Protein AF-A0A0G4NJW5-F1 (afdb_monomer)

Structure (mmCIF, N/CA/C/O backbone):
data_AF-A0A0G4NJW5-F1
#
_entry.id   AF-A0A0G4NJW5-F1
#
loop_
_atom_site.group_PDB
_atom_site.id
_atom_site.type_symbol
_atom_site.label_atom_id
_atom_site.label_alt_id
_atom_site.label_comp_id
_atom_site.label_asym_id
_atom_site.label_entity_id
_atom_site.label_seq_id
_atom_site.pdbx_PDB_ins_code
_atom_site.Cartn_x
_atom_site.Cartn_y
_atom_site.Cartn_z
_atom_site.occupancy
_atom_site.B_iso_or_equiv
_atom_site.auth_seq_id
_atom_site.auth_comp_id
_atom_site.auth_asym_id
_atom_site.auth_atom_id
_atom_site.pdbx_PDB_model_num
ATOM 1 N N . MET A 1 1 ? -1.657 -3.149 9.834 1.00 53.94 1 MET A N 1
ATOM 2 C CA . MET A 1 1 ? -1.938 -3.165 8.375 1.00 53.94 1 MET A CA 1
ATOM 3 C C . MET A 1 1 ? -0.633 -2.796 7.689 1.00 53.94 1 MET A C 1
ATOM 5 O O . MET A 1 1 ? 0.085 -2.001 8.276 1.00 53.94 1 MET A O 1
ATOM 9 N N . ARG A 1 2 ? -0.249 -3.390 6.550 1.00 62.12 2 ARG A N 1
ATOM 10 C CA . ARG A 1 2 ? 1.011 -2.970 5.906 1.00 62.12 2 ARG A CA 1
ATOM 11 C C . ARG A 1 2 ? 0.889 -1.525 5.450 1.00 62.12 2 ARG A C 1
ATOM 13 O O . ARG A 1 2 ? -0.047 -1.205 4.718 1.00 62.12 2 ARG A O 1
ATOM 20 N N . GLU A 1 3 ? 1.842 -0.699 5.854 1.00 74.56 3 GLU A N 1
ATOM 21 C CA . GLU A 1 3 ? 1.917 0.673 5.382 1.00 74.56 3 GLU A CA 1
ATOM 22 C C . GLU A 1 3 ? 2.203 0.699 3.879 1.00 74.56 3 GLU A C 1
ATOM 24 O O . GLU A 1 3 ? 2.937 -0.136 3.338 1.00 74.56 3 GLU A O 1
ATOM 29 N N . PHE A 1 4 ? 1.610 1.672 3.185 1.00 76.38 4 PHE A N 1
ATOM 30 C CA . PHE A 1 4 ? 1.726 1.793 1.730 1.00 76.38 4 PHE A CA 1
ATOM 31 C C . PHE A 1 4 ? 3.192 1.873 1.279 1.00 76.38 4 PHE A C 1
ATOM 33 O O . PHE A 1 4 ? 3.588 1.229 0.308 1.00 76.38 4 PHE A O 1
ATOM 40 N N . MET A 1 5 ? 4.019 2.609 2.024 1.00 79.12 5 MET A N 1
ATOM 41 C CA . MET A 1 5 ? 5.439 2.762 1.709 1.00 79.12 5 MET A CA 1
ATOM 42 C C . MET A 1 5 ? 6.225 1.459 1.861 1.00 79.12 5 MET A C 1
ATOM 44 O O . MET A 1 5 ? 7.103 1.181 1.043 1.00 79.12 5 MET A O 1
ATOM 48 N N . ASP A 1 6 ? 5.887 0.626 2.845 1.00 79.12 6 ASP A N 1
ATOM 49 C CA . ASP A 1 6 ? 6.528 -0.678 3.016 1.00 79.12 6 ASP A CA 1
ATOM 50 C C . ASP A 1 6 ? 6.122 -1.653 1.910 1.00 79.12 6 ASP A C 1
ATOM 52 O O . ASP A 1 6 ? 6.947 -2.441 1.439 1.00 79.12 6 ASP A O 1
ATOM 56 N N . TYR A 1 7 ? 4.878 -1.561 1.431 1.00 78.56 7 TYR A N 1
ATOM 57 C CA . TYR A 1 7 ? 4.414 -2.327 0.277 1.00 78.56 7 TYR A CA 1
ATOM 58 C C . TYR A 1 7 ? 5.153 -1.933 -1.013 1.00 78.56 7 TYR A C 1
ATOM 60 O O . TYR A 1 7 ? 5.686 -2.802 -1.705 1.00 78.56 7 TYR A O 1
ATOM 68 N N . VAL A 1 8 ? 5.270 -0.631 -1.300 1.00 80.62 8 VAL A N 1
ATOM 69 C CA . VAL A 1 8 ? 6.021 -0.115 -2.461 1.00 80.62 8 VAL A CA 1
ATOM 70 C C . VAL A 1 8 ? 7.492 -0.529 -2.394 1.00 80.62 8 VAL A C 1
ATOM 72 O O . VAL A 1 8 ? 8.049 -1.014 -3.381 1.00 80.62 8 VAL A O 1
ATOM 75 N N . ARG A 1 9 ? 8.125 -0.378 -1.224 1.00 80.62 9 ARG A N 1
ATOM 76 C CA . ARG A 1 9 ? 9.520 -0.778 -1.003 1.00 80.62 9 ARG A CA 1
ATOM 77 C C . ARG A 1 9 ? 9.708 -2.278 -1.219 1.00 80.62 9 ARG A C 1
ATOM 79 O O . ARG A 1 9 ? 10.682 -2.690 -1.846 1.00 80.62 9 ARG A O 1
ATOM 86 N N . GLY A 1 10 ? 8.764 -3.089 -0.746 1.00 80.06 10 GLY A N 1
ATOM 87 C CA . GLY A 1 10 ? 8.755 -4.523 -0.992 1.00 80.06 10 GLY A CA 1
ATOM 88 C C . GLY A 1 10 ? 8.735 -4.850 -2.486 1.00 80.06 10 GLY A C 1
ATOM 89 O O . GLY A 1 10 ? 9.643 -5.525 -2.979 1.00 80.06 10 GLY A O 1
ATOM 90 N N . ALA A 1 11 ? 7.756 -4.318 -3.215 1.00 81.00 11 ALA A N 1
ATOM 91 C CA . ALA A 1 11 ? 7.628 -4.526 -4.655 1.00 81.00 11 ALA A CA 1
ATOM 92 C C . ALA A 1 11 ? 8.885 -4.085 -5.428 1.00 81.00 11 ALA A C 1
ATOM 94 O O . ALA A 1 11 ? 9.302 -4.756 -6.368 1.00 81.00 11 ALA A O 1
ATOM 95 N N . PHE A 1 12 ? 9.537 -2.999 -5.002 1.00 83.81 12 PHE A N 1
ATOM 96 C CA . PHE A 1 12 ? 10.804 -2.555 -5.586 1.00 83.81 12 PHE A CA 1
ATOM 97 C C . PHE A 1 12 ? 11.947 -3.541 -5.357 1.00 83.81 12 PHE A C 1
ATOM 99 O O . PHE A 1 12 ? 12.684 -3.850 -6.293 1.00 83.81 12 PHE A O 1
ATOM 106 N N . TYR A 1 13 ? 12.081 -4.075 -4.145 1.00 83.31 13 TYR A N 1
ATOM 107 C CA . TYR A 1 13 ? 13.075 -5.109 -3.866 1.00 83.31 13 TYR A CA 1
ATOM 108 C C . TYR A 1 13 ? 12.828 -6.396 -4.659 1.00 83.31 13 TYR A C 1
ATOM 110 O O . TYR A 1 13 ? 13.777 -6.969 -5.178 1.00 83.31 13 TYR A O 1
ATOM 118 N N . GLU A 1 14 ? 11.575 -6.819 -4.829 1.00 81.88 14 GLU A N 1
ATOM 119 C CA . GLU A 1 14 ? 11.243 -7.971 -5.683 1.00 81.88 14 GLU A CA 1
ATOM 120 C C . GLU A 1 14 ? 11.567 -7.705 -7.156 1.00 81.88 14 GLU A C 1
ATOM 122 O O . GLU A 1 14 ? 12.229 -8.518 -7.797 1.00 81.88 14 GLU A O 1
ATOM 127 N N . ALA A 1 15 ? 11.188 -6.535 -7.677 1.00 83.00 15 ALA A N 1
ATOM 128 C CA . ALA A 1 15 ? 11.444 -6.163 -9.066 1.00 83.00 15 ALA A CA 1
ATOM 129 C C . ALA A 1 15 ? 12.941 -6.019 -9.394 1.00 83.00 15 ALA A C 1
ATOM 131 O O . ALA A 1 15 ? 13.341 -6.211 -10.539 1.00 83.00 15 ALA A O 1
ATOM 132 N N . THR A 1 16 ? 13.767 -5.679 -8.402 1.00 83.00 16 THR A N 1
ATOM 133 C CA . THR A 1 16 ? 15.227 -5.556 -8.546 1.00 83.00 16 THR A CA 1
ATOM 134 C C . THR A 1 16 ? 15.984 -6.836 -8.187 1.00 83.00 16 THR A C 1
ATOM 136 O O . THR A 1 16 ? 17.198 -6.886 -8.371 1.00 83.00 16 THR A O 1
ATOM 139 N N . GLY A 1 17 ? 15.300 -7.871 -7.683 1.00 79.81 17 GLY A N 1
ATOM 140 C CA . GLY A 1 17 ? 15.941 -9.087 -7.174 1.00 79.81 17 GLY A CA 1
ATOM 141 C C . GLY A 1 17 ? 16.758 -8.864 -5.894 1.00 79.81 17 GLY A C 1
ATOM 142 O O . GLY A 1 17 ? 17.642 -9.659 -5.579 1.00 79.81 17 GLY A O 1
ATOM 143 N N . TRP A 1 18 ? 16.497 -7.781 -5.157 1.00 78.19 18 TRP A N 1
ATOM 144 C CA . TRP A 1 18 ? 17.218 -7.451 -3.934 1.00 78.19 18 TRP A CA 1
ATOM 145 C C . TRP A 1 18 ? 16.798 -8.364 -2.778 1.00 78.19 18 TRP A C 1
ATOM 147 O O . TRP A 1 18 ? 15.623 -8.415 -2.397 1.00 78.19 18 TRP A O 1
ATOM 157 N N . ASN A 1 19 ? 17.770 -9.044 -2.166 1.00 73.88 19 ASN A N 1
ATOM 158 C CA . ASN A 1 19 ? 17.505 -9.891 -1.011 1.00 73.88 19 ASN A CA 1
ATOM 159 C C . ASN A 1 19 ? 17.259 -9.036 0.245 1.00 73.88 19 ASN A C 1
ATOM 161 O O . ASN A 1 19 ? 18.188 -8.489 0.843 1.00 73.88 19 ASN A O 1
ATOM 165 N N . ARG A 1 20 ? 15.992 -8.942 0.669 1.00 67.50 20 ARG A N 1
ATOM 166 C CA . ARG A 1 20 ? 15.599 -8.230 1.898 1.00 67.50 20 ARG A CA 1
ATOM 167 C C . ARG A 1 20 ? 16.198 -8.842 3.162 1.00 67.50 20 ARG A C 1
ATOM 169 O O . ARG A 1 20 ? 16.370 -8.117 4.134 1.00 67.50 20 ARG A O 1
ATOM 176 N N . GLU A 1 21 ? 16.508 -10.136 3.149 1.00 65.31 21 GLU A N 1
ATOM 177 C CA . GLU A 1 21 ? 16.981 -10.885 4.322 1.00 65.31 21 GLU A CA 1
ATOM 178 C C . GLU A 1 21 ? 18.432 -10.549 4.684 1.00 65.31 21 GLU A C 1
ATOM 180 O O . GLU A 1 21 ? 18.862 -10.783 5.808 1.00 65.31 21 GLU A O 1
ATOM 185 N N . SER A 1 22 ? 19.180 -9.939 3.760 1.00 68.12 22 SER A N 1
ATOM 186 C CA . SER A 1 22 ? 20.536 -9.445 4.019 1.00 68.12 22 SER A CA 1
ATOM 187 C C . SER A 1 22 ? 20.563 -8.073 4.704 1.00 68.12 22 SER A C 1
ATOM 189 O O . SER A 1 22 ? 21.641 -7.549 4.979 1.00 68.12 22 SER A O 1
ATOM 191 N N . SER A 1 23 ? 19.403 -7.460 4.967 1.00 70.06 23 SER A N 1
ATOM 192 C CA . SER A 1 23 ? 19.332 -6.167 5.645 1.00 70.06 23 SER A CA 1
ATOM 193 C C . SER A 1 23 ? 19.401 -6.334 7.163 1.00 70.06 23 SER A C 1
ATOM 195 O O . SER A 1 23 ? 18.663 -7.115 7.752 1.00 70.06 23 SER A O 1
ATOM 197 N N . TYR A 1 24 ? 20.205 -5.516 7.842 1.00 69.62 24 TYR A N 1
ATOM 198 C CA . TYR A 1 24 ? 20.241 -5.498 9.312 1.00 69.62 24 TYR A CA 1
ATOM 199 C C . TYR A 1 24 ? 18.877 -5.179 9.945 1.00 69.62 24 TYR A C 1
ATOM 201 O O . TYR A 1 24 ? 18.584 -5.633 11.048 1.00 69.62 24 TYR A O 1
ATOM 209 N N . SER A 1 25 ? 18.014 -4.449 9.233 1.00 70.12 25 SER A N 1
ATOM 210 C CA . SER A 1 25 ? 16.659 -4.129 9.690 1.00 70.12 25 SER A CA 1
ATOM 211 C C . SER A 1 25 ? 15.704 -5.328 9.718 1.00 70.12 25 SER A C 1
ATOM 213 O O . SER A 1 25 ? 14.687 -5.257 10.403 1.00 70.12 25 SER A O 1
ATOM 215 N N . SER A 1 26 ? 16.000 -6.436 9.023 1.00 68.69 26 SER A N 1
ATOM 216 C CA . SER A 1 26 ? 15.128 -7.620 9.029 1.00 68.69 26 SER A CA 1
ATOM 217 C C . SER A 1 26 ? 15.389 -8.578 10.191 1.00 68.69 26 SER A C 1
ATOM 219 O O . SER A 1 26 ? 14.516 -9.397 10.477 1.00 68.69 26 SER A O 1
ATOM 221 N N . LEU A 1 27 ? 16.524 -8.457 10.894 1.00 74.75 27 LEU A N 1
ATOM 222 C CA . LEU A 1 27 ? 16.921 -9.377 11.972 1.00 74.75 27 LEU A CA 1
ATOM 223 C C . LEU A 1 27 ? 15.904 -9.440 13.117 1.00 74.75 27 LEU A C 1
ATOM 225 O O . LEU A 1 27 ? 15.654 -10.514 13.650 1.00 74.75 27 LEU A O 1
ATOM 229 N N . ASN A 1 28 ? 15.296 -8.304 13.467 1.00 74.31 28 ASN A N 1
ATOM 230 C CA . ASN A 1 28 ? 14.289 -8.232 14.527 1.00 74.31 28 ASN A CA 1
ATOM 231 C C . ASN A 1 28 ? 12.853 -8.088 13.992 1.00 74.31 28 ASN A C 1
ATOM 233 O O . ASN A 1 28 ? 11.932 -7.863 14.769 1.00 74.31 28 ASN A O 1
ATOM 237 N N . SER A 1 29 ? 12.648 -8.200 12.673 1.00 74.12 29 SER A N 1
ATOM 238 C CA . SER A 1 29 ? 11.344 -7.913 12.054 1.00 74.12 29 SER A CA 1
ATOM 239 C C . SER A 1 29 ? 10.240 -8.867 12.516 1.00 74.12 29 SER A C 1
ATOM 241 O O . SER A 1 29 ? 9.119 -8.431 12.754 1.00 74.12 29 SER A O 1
ATOM 243 N N . THR A 1 30 ? 10.561 -10.149 12.713 1.00 74.06 30 THR A N 1
ATOM 244 C CA . THR A 1 30 ? 9.610 -11.157 13.203 1.00 74.06 30 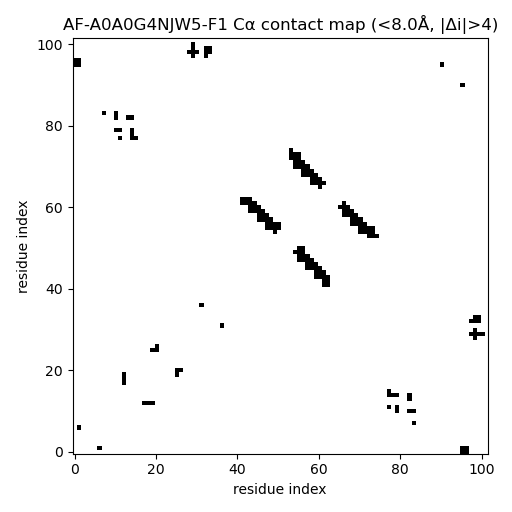THR A CA 1
ATOM 245 C C . THR A 1 30 ? 9.204 -10.893 14.652 1.00 74.06 30 THR A C 1
ATOM 247 O O . THR A 1 30 ? 8.025 -10.952 14.986 1.00 74.06 30 THR A O 1
ATOM 250 N N . ALA A 1 31 ? 10.166 -10.581 15.526 1.00 79.38 31 ALA A N 1
ATOM 251 C CA . ALA A 1 31 ? 9.878 -10.315 16.934 1.00 79.38 31 ALA A CA 1
ATOM 252 C C . ALA A 1 31 ? 9.086 -9.013 17.109 1.00 79.38 31 ALA A C 1
ATOM 254 O O . ALA A 1 31 ? 8.116 -8.992 17.860 1.00 79.38 31 ALA A O 1
ATOM 255 N N . ASP A 1 32 ? 9.446 -7.959 16.373 1.00 80.19 32 ASP A N 1
ATOM 256 C CA . ASP A 1 32 ? 8.712 -6.692 16.386 1.00 80.19 32 ASP A CA 1
ATOM 257 C C . ASP A 1 32 ? 7.279 -6.876 15.862 1.00 80.19 32 ASP A C 1
ATOM 259 O O . ASP A 1 32 ? 6.327 -6.468 16.515 1.00 80.19 32 ASP A O 1
ATOM 263 N N . ALA A 1 33 ? 7.083 -7.617 14.767 1.00 76.88 33 ALA A N 1
ATOM 264 C CA . ALA A 1 33 ? 5.746 -7.859 14.224 1.00 76.88 33 ALA A CA 1
ATOM 265 C C . ALA A 1 33 ? 4.842 -8.732 15.120 1.00 76.88 33 ALA A C 1
ATOM 267 O O . ALA A 1 33 ? 3.617 -8.666 14.993 1.00 76.88 33 ALA A O 1
ATOM 268 N N . LEU A 1 34 ? 5.418 -9.560 16.000 1.00 78.81 34 LEU A N 1
ATOM 269 C CA . LEU A 1 34 ? 4.669 -10.37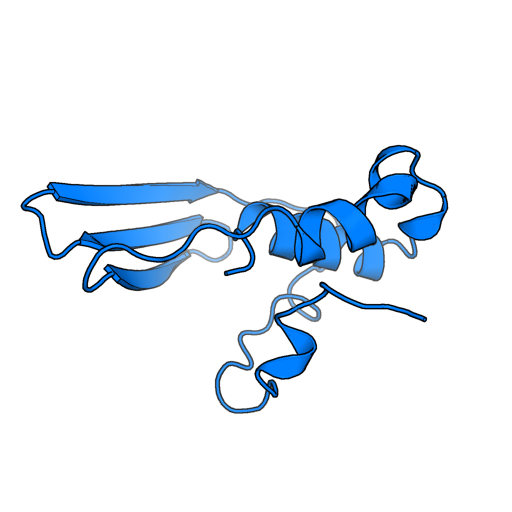1 16.968 1.00 78.81 34 LEU A CA 1
ATOM 270 C C . LEU A 1 34 ? 4.380 -9.626 18.277 1.00 78.81 34 LEU A C 1
ATOM 272 O O . LEU A 1 34 ? 3.338 -9.860 18.888 1.00 78.81 34 LEU A O 1
ATOM 276 N N . LEU A 1 35 ? 5.296 -8.765 18.722 1.00 82.81 35 LEU A N 1
ATOM 277 C CA . LEU A 1 35 ? 5.216 -8.107 20.029 1.00 82.81 35 LEU A CA 1
ATOM 278 C C . LEU A 1 35 ? 4.640 -6.691 19.957 1.00 82.81 35 LEU A C 1
ATOM 280 O O . LEU A 1 35 ? 4.068 -6.221 20.938 1.00 82.81 35 LEU A O 1
ATOM 284 N N . ASN A 1 36 ? 4.782 -6.016 18.820 1.00 78.75 36 ASN A N 1
ATOM 285 C CA . ASN A 1 36 ? 4.495 -4.599 18.662 1.00 78.75 36 ASN A CA 1
ATOM 286 C C . ASN A 1 36 ? 3.470 -4.371 17.543 1.00 78.75 36 ASN A C 1
ATOM 288 O O . ASN A 1 36 ? 3.788 -3.918 16.444 1.00 78.75 36 ASN A O 1
ATOM 292 N N . PHE A 1 37 ? 2.213 -4.723 17.818 1.00 79.88 37 PHE A N 1
ATOM 293 C CA . PHE A 1 37 ? 1.099 -4.456 16.912 1.00 79.88 37 PHE A CA 1
ATOM 294 C C . PHE A 1 37 ? 0.175 -3.383 17.492 1.00 79.88 37 PHE A C 1
ATOM 296 O O . PHE A 1 37 ? -0.318 -3.495 18.615 1.00 79.88 37 PHE A O 1
ATOM 303 N N . GLU A 1 38 ? -0.103 -2.344 16.705 1.00 75.00 38 GLU A N 1
ATOM 304 C CA . GLU A 1 38 ? -1.120 -1.362 17.071 1.00 75.00 38 GLU A CA 1
ATOM 305 C C . GLU A 1 38 ? -2.508 -2.005 17.037 1.00 75.00 38 GLU A C 1
ATOM 307 O O . GLU A 1 38 ? -2.943 -2.561 16.021 1.00 75.00 38 GLU A O 1
ATOM 312 N N . THR A 1 39 ? -3.228 -1.906 18.154 1.00 79.06 39 THR A N 1
ATOM 313 C CA . THR A 1 39 ? -4.637 -2.290 18.213 1.00 79.06 39 THR A CA 1
ATOM 314 C C . THR A 1 39 ? -5.493 -1.100 17.777 1.00 79.06 39 THR A C 1
ATOM 316 O O . THR A 1 39 ? -5.352 -0.006 18.326 1.00 79.06 39 THR A O 1
ATOM 319 N N . PRO A 1 40 ? -6.371 -1.260 16.770 1.00 72.06 40 PRO A N 1
ATOM 320 C CA . PRO A 1 40 ? -7.208 -0.157 16.325 1.00 72.06 40 PRO A CA 1
ATOM 321 C C . PRO A 1 40 ? -8.214 0.213 17.423 1.00 72.06 40 PRO A C 1
ATOM 323 O O . PRO A 1 40 ? -9.018 -0.614 17.853 1.00 72.06 40 PRO A O 1
ATOM 326 N N . LEU A 1 41 ? -8.186 1.473 17.861 1.00 74.06 41 LEU A N 1
ATOM 327 C CA . LEU A 1 41 ? -9.174 2.035 18.781 1.00 74.06 41 LEU A CA 1
ATOM 328 C C . LEU A 1 41 ? -10.371 2.554 17.974 1.00 74.06 41 LEU A C 1
ATOM 330 O O . LEU A 1 41 ? -10.358 3.663 17.443 1.00 74.06 41 LEU A O 1
ATOM 334 N N . GLY A 1 42 ? -11.410 1.727 17.865 1.00 80.00 42 GLY A N 1
ATOM 335 C CA . GLY A 1 42 ? -12.633 2.053 17.129 1.00 80.00 42 GLY A CA 1
ATOM 336 C C . GLY A 1 42 ? -12.568 1.680 15.647 1.00 80.00 42 GLY A C 1
ATOM 337 O O . GLY A 1 42 ? -11.917 0.712 15.257 1.00 80.00 42 GLY A O 1
ATOM 338 N N . LEU A 1 43 ? -13.298 2.427 14.817 1.00 77.88 43 LEU A N 1
ATOM 339 C CA . LEU A 1 43 ? -13.428 2.159 13.386 1.00 77.88 43 LEU A CA 1
ATOM 340 C C . LEU A 1 43 ? -12.543 3.110 12.569 1.00 77.88 43 LEU A C 1
ATOM 342 O O . LEU A 1 43 ? -12.630 4.329 12.720 1.00 77.88 43 LEU A O 1
ATOM 346 N N . ARG A 1 44 ? -11.705 2.536 11.698 1.00 78.38 44 ARG A N 1
ATOM 347 C CA . ARG A 1 44 ? -10.837 3.248 10.748 1.00 78.38 44 ARG A CA 1
ATOM 348 C C . ARG A 1 44 ? -11.124 2.740 9.338 1.00 78.38 44 ARG A C 1
ATOM 350 O O . ARG A 1 44 ? -10.963 1.553 9.066 1.00 78.38 44 ARG A O 1
ATOM 357 N N . 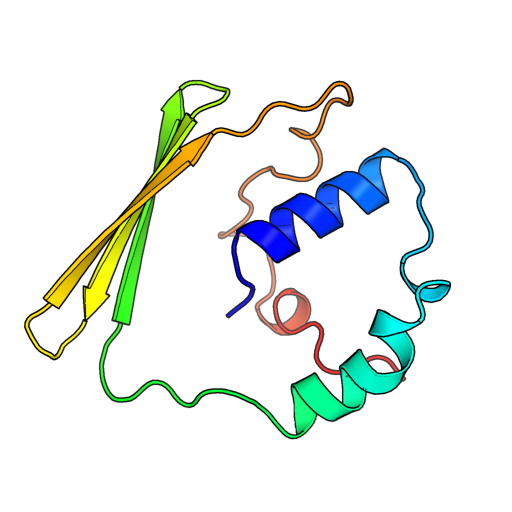LEU A 1 45 ? -11.544 3.635 8.452 1.00 78.62 45 LEU A N 1
ATOM 358 C CA . LEU A 1 45 ? -11.785 3.360 7.037 1.00 78.62 45 LEU A CA 1
ATOM 359 C C . LEU A 1 45 ? -10.723 4.076 6.209 1.00 78.62 45 LEU A C 1
ATOM 361 O O . LEU A 1 45 ? -10.555 5.284 6.342 1.00 78.62 45 LEU A O 1
ATOM 365 N N . THR A 1 46 ? -10.036 3.348 5.334 1.00 79.94 46 THR A N 1
ATOM 366 C CA . THR A 1 46 ? -9.042 3.918 4.416 1.00 79.94 46 THR A CA 1
ATOM 367 C C . THR A 1 46 ? -9.540 3.749 2.989 1.00 79.94 46 THR A C 1
ATOM 369 O O . THR A 1 46 ? -9.717 2.624 2.526 1.00 79.94 46 THR A O 1
ATOM 372 N N . LEU A 1 47 ? -9.754 4.860 2.288 1.00 79.69 47 LEU A N 1
ATOM 373 C CA . LEU A 1 47 ? -10.057 4.886 0.862 1.00 79.69 47 LEU A CA 1
ATOM 374 C C . LEU A 1 47 ? -8.839 5.398 0.105 1.00 79.69 47 LEU A C 1
ATOM 376 O O . LEU A 1 47 ? -8.322 6.464 0.420 1.00 79.69 47 LEU A O 1
ATOM 380 N N . SER A 1 48 ? -8.409 4.674 -0.919 1.00 81.62 48 SER A N 1
ATOM 381 C CA . SER A 1 48 ? -7.262 5.061 -1.741 1.00 81.62 48 SER A CA 1
ATOM 382 C C . SER A 1 48 ? -7.639 5.016 -3.212 1.00 81.62 48 SER A C 1
ATOM 384 O O . SER A 1 48 ? -8.358 4.117 -3.644 1.00 81.62 48 SER A O 1
ATOM 386 N N . SER A 1 49 ? -7.148 5.980 -3.985 1.00 77.88 49 SER A N 1
ATOM 387 C CA . SER A 1 49 ? -7.389 6.079 -5.421 1.00 77.88 49 SER A CA 1
ATOM 388 C C . SER A 1 49 ? -6.115 6.469 -6.161 1.00 77.88 49 SER A C 1
ATOM 390 O O . SER A 1 49 ? -5.304 7.258 -5.676 1.00 77.88 49 SER A O 1
ATOM 392 N N . LEU A 1 50 ? -5.931 5.916 -7.357 1.00 76.94 50 LEU A N 1
ATOM 393 C CA . LEU A 1 50 ? -4.832 6.266 -8.249 1.00 76.94 50 LEU A CA 1
ATOM 394 C C . LEU A 1 50 ? -5.328 7.341 -9.222 1.00 76.94 50 LEU A C 1
ATOM 396 O O . LEU A 1 50 ? -5.968 7.020 -10.220 1.00 76.94 50 LEU A O 1
ATOM 400 N N . ALA A 1 51 ? -5.071 8.616 -8.920 1.00 68.81 51 ALA A N 1
ATOM 401 C CA . ALA A 1 51 ? -5.565 9.723 -9.741 1.00 68.81 51 ALA A CA 1
ATOM 402 C C . ALA A 1 51 ? -4.799 9.866 -11.072 1.00 68.81 51 ALA A C 1
ATOM 404 O O . ALA A 1 51 ? -5.388 10.263 -12.072 1.00 68.81 51 ALA A O 1
ATOM 405 N N . SER A 1 52 ? -3.511 9.499 -11.097 1.00 73.75 52 SER A N 1
ATOM 406 C CA . SER A 1 52 ? -2.673 9.436 -12.306 1.00 73.75 52 SER A CA 1
ATOM 407 C C . SER A 1 52 ? -1.682 8.269 -12.205 1.00 73.75 52 SER A C 1
ATOM 409 O O . SER A 1 52 ? -1.417 7.806 -11.098 1.00 73.75 52 SER A O 1
ATOM 411 N N . PRO A 1 53 ? -1.047 7.812 -13.306 1.00 71.69 53 PRO A N 1
ATOM 412 C CA . PRO A 1 53 ? -0.120 6.670 -13.274 1.00 71.69 53 PRO A CA 1
ATOM 413 C C . PRO A 1 53 ? 1.003 6.755 -12.226 1.00 71.69 53 PRO A C 1
ATOM 415 O O . PRO A 1 53 ? 1.431 5.721 -11.725 1.00 71.69 53 PRO A O 1
ATOM 418 N N . ASN A 1 54 ? 1.440 7.971 -11.878 1.00 76.94 54 ASN A N 1
ATOM 419 C CA . ASN A 1 54 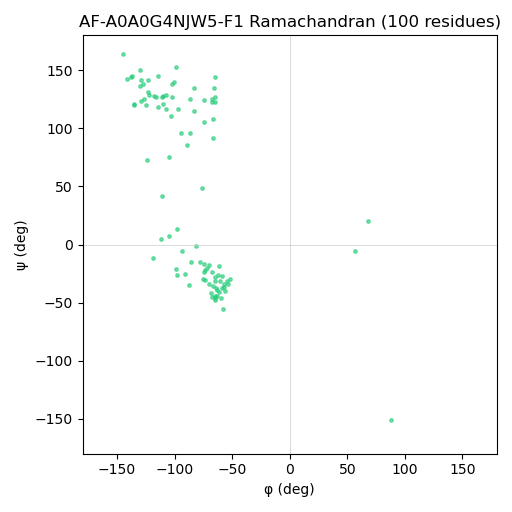? 2.493 8.237 -10.889 1.00 76.94 54 ASN A CA 1
ATOM 420 C C . ASN A 1 54 ? 1.968 8.913 -9.607 1.00 76.94 54 ASN A C 1
ATOM 422 O O . ASN A 1 54 ? 2.762 9.321 -8.762 1.00 76.94 54 ASN A O 1
ATOM 426 N N . PHE A 1 55 ? 0.653 9.102 -9.468 1.00 73.00 55 PHE A N 1
ATOM 427 C CA . PHE A 1 55 ? 0.070 9.899 -8.389 1.00 73.00 55 PHE A CA 1
ATOM 428 C C . PHE A 1 55 ? -1.131 9.196 -7.768 1.00 73.00 55 PHE A C 1
ATOM 430 O O . PHE A 1 55 ? -2.128 8.930 -8.443 1.00 73.00 55 PHE A O 1
ATOM 437 N N . ALA A 1 56 ? -1.045 8.938 -6.468 1.00 77.56 56 ALA A N 1
ATOM 438 C CA . ALA A 1 56 ? -2.093 8.292 -5.695 1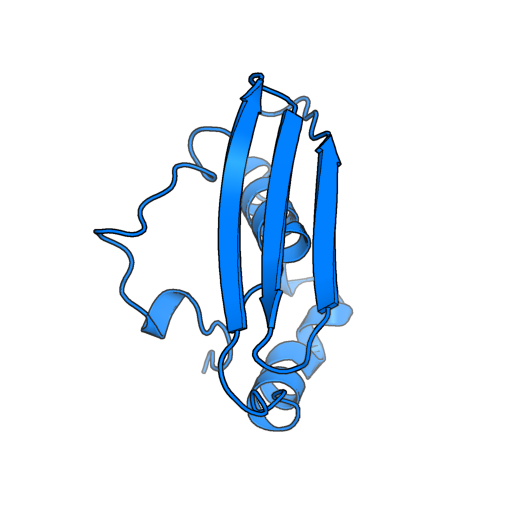.00 77.56 56 ALA A CA 1
ATOM 439 C C . ALA A 1 56 ? -2.512 9.171 -4.515 1.00 77.56 56 ALA A C 1
ATOM 441 O O . ALA A 1 56 ? -1.684 9.804 -3.859 1.00 77.56 56 ALA A O 1
ATOM 442 N N . THR A 1 57 ? -3.806 9.186 -4.232 1.00 77.88 57 THR A N 1
ATOM 443 C CA . THR A 1 57 ? -4.407 9.887 -3.100 1.00 77.88 57 THR A CA 1
ATOM 444 C C . THR A 1 57 ? -5.009 8.870 -2.138 1.00 77.88 57 THR A C 1
ATOM 446 O O . THR A 1 57 ? -5.524 7.833 -2.559 1.00 77.88 57 THR A O 1
ATOM 449 N N . SER A 1 58 ? -4.943 9.142 -0.837 1.00 81.44 58 SER A N 1
ATOM 450 C CA . SER A 1 58 ? -5.627 8.335 0.172 1.00 81.44 58 SER A CA 1
ATOM 451 C C . SER A 1 58 ? -6.306 9.208 1.219 1.00 81.44 58 SER A C 1
ATOM 453 O O . SER A 1 58 ? -5.819 10.280 1.565 1.00 81.44 58 SER A O 1
ATOM 455 N N . TYR A 1 59 ? -7.454 8.749 1.696 1.00 79.62 59 TYR A N 1
ATOM 456 C CA . TYR A 1 59 ? -8.277 9.384 2.711 1.00 79.62 59 TYR A CA 1
ATOM 457 C C . TYR A 1 59 ? -8.557 8.375 3.817 1.00 79.62 59 TYR A C 1
ATOM 459 O O . TYR A 1 59 ? -9.058 7.280 3.561 1.00 79.62 59 TYR A O 1
ATOM 467 N N . GLN A 1 60 ? -8.236 8.749 5.047 1.00 79.94 60 GLN A N 1
ATOM 468 C CA . GLN A 1 60 ? -8.475 7.964 6.245 1.00 79.94 60 GLN A CA 1
ATOM 469 C C . GLN A 1 60 ? -9.566 8.641 7.070 1.00 79.94 60 GLN A C 1
ATOM 471 O O . GLN A 1 60 ? -9.443 9.798 7.465 1.00 79.94 60 GLN A O 1
ATOM 476 N N . LEU A 1 61 ? -10.651 7.910 7.311 1.00 77.38 61 LEU A N 1
ATOM 477 C CA . LEU A 1 61 ? -11.754 8.330 8.162 1.00 77.38 61 LEU A CA 1
ATOM 478 C C . LEU A 1 61 ? -11.703 7.525 9.460 1.00 77.38 61 LEU A C 1
ATOM 480 O O . LEU A 1 61 ? -11.848 6.300 9.444 1.00 77.38 61 LEU A O 1
ATOM 484 N N . GLY A 1 62 ? -11.489 8.214 10.579 1.00 73.81 62 GLY A N 1
ATOM 485 C CA . GLY A 1 62 ? -11.559 7.636 11.917 1.00 73.81 62 GLY A CA 1
ATOM 486 C C . GLY A 1 62 ? -12.896 7.918 12.602 1.00 73.81 62 GLY A C 1
ATOM 487 O O . GLY A 1 62 ? -13.533 8.940 12.364 1.00 73.81 62 GLY A O 1
ATOM 488 N N . SER A 1 63 ? -13.302 7.034 13.516 1.00 66.12 63 SER A N 1
ATOM 489 C CA . SER A 1 63 ? -14.481 7.229 14.376 1.00 66.12 63 SER A CA 1
ATOM 490 C C . SER A 1 63 ? -14.376 8.459 15.294 1.00 66.12 63 SER A C 1
ATOM 492 O O . SER A 1 63 ? -15.394 8.923 15.803 1.00 66.12 63 SER A O 1
ATOM 494 N N . VAL A 1 64 ? -13.166 8.982 15.518 1.00 65.94 64 VAL A N 1
ATOM 495 C CA . VAL A 1 64 ? -12.890 10.168 16.341 1.00 65.94 64 VAL A CA 1
ATOM 496 C C . VAL A 1 64 ? -12.588 11.352 15.424 1.00 65.94 64 VAL A C 1
ATOM 498 O O . VAL A 1 64 ? -11.435 11.714 15.246 1.00 65.94 64 VAL A O 1
ATOM 501 N N . GLY A 1 65 ? -13.630 11.916 14.807 1.00 56.59 65 GLY A N 1
ATOM 502 C CA . GLY A 1 65 ? -13.725 13.308 14.328 1.00 56.59 65 GLY A CA 1
ATOM 503 C C . GLY A 1 65 ? -12.690 13.880 13.344 1.00 56.59 65 GLY A C 1
ATOM 504 O O . GLY A 1 65 ? -12.886 15.005 12.892 1.00 56.59 65 GLY A O 1
ATOM 505 N N . VAL A 1 66 ? -11.621 13.169 12.996 1.00 64.88 66 VAL A N 1
ATOM 506 C CA . VAL A 1 66 ? -10.528 13.667 12.155 1.00 64.88 66 VAL A CA 1
ATOM 507 C C . VAL A 1 66 ? -10.488 12.861 10.863 1.00 64.88 66 VAL A C 1
ATOM 509 O O . VAL A 1 66 ? -10.491 11.627 10.867 1.00 64.88 66 VAL A O 1
ATOM 512 N N . VAL A 1 67 ? -10.509 13.588 9.748 1.00 71.69 67 VAL A N 1
ATOM 513 C CA . VAL A 1 67 ? -1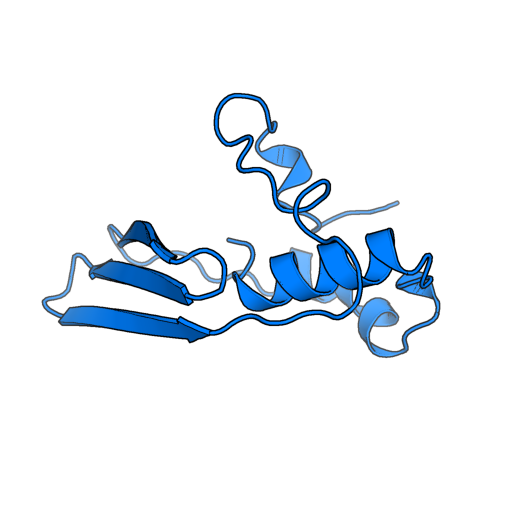0.320 13.048 8.403 1.00 71.69 67 VAL A CA 1
ATOM 514 C C . VAL A 1 67 ? -8.904 13.403 7.980 1.00 71.69 67 VAL A C 1
ATOM 516 O O . VAL A 1 67 ? -8.615 14.570 7.723 1.00 71.69 67 VAL A O 1
ATOM 519 N N . ASP A 1 68 ? -8.041 12.397 7.892 1.00 78.06 68 ASP A N 1
ATOM 520 C CA . ASP A 1 68 ? -6.659 12.562 7.450 1.00 78.06 68 ASP A CA 1
ATOM 521 C C . ASP A 1 68 ? -6.556 12.216 5.963 1.00 78.06 68 ASP A C 1
ATOM 523 O O . ASP A 1 68 ? -6.819 11.090 5.538 1.00 78.06 68 ASP A O 1
ATOM 527 N N . GLY A 1 69 ? -6.196 13.201 5.145 1.00 81.12 69 GLY A N 1
ATOM 528 C CA . GLY A 1 69 ? -5.920 13.016 3.722 1.00 81.12 69 GLY A CA 1
ATOM 529 C C . GLY A 1 69 ? -4.419 12.993 3.466 1.00 81.12 69 GLY A C 1
ATOM 530 O O . GLY A 1 69 ? -3.685 13.820 4.000 1.00 81.12 69 GLY A O 1
ATOM 531 N N . SER A 1 70 ? -3.950 12.085 2.613 1.00 80.88 70 SER A N 1
ATOM 532 C CA . SER A 1 70 ? -2.570 12.086 2.135 1.00 80.88 70 SER A CA 1
ATOM 533 C C . SER A 1 70 ? -2.491 11.968 0.618 1.00 80.88 70 SER A C 1
ATOM 535 O O . SER A 1 70 ? -3.343 11.382 -0.057 1.00 80.88 70 SER A O 1
ATOM 537 N N . ILE A 1 71 ? -1.437 12.563 0.076 1.00 82.62 71 ILE A N 1
ATOM 538 C CA . ILE A 1 71 ? -1.134 12.588 -1.346 1.00 82.62 71 ILE A CA 1
ATOM 539 C C . ILE A 1 71 ? 0.257 11.992 -1.522 1.00 82.62 71 ILE A C 1
ATOM 541 O O . ILE A 1 71 ? 1.197 12.380 -0.831 1.00 82.62 71 ILE A O 1
ATOM 545 N N . SER A 1 72 ? 0.393 11.056 -2.455 1.00 81.88 72 SER A N 1
ATOM 546 C CA . SER A 1 72 ? 1.637 10.339 -2.713 1.00 81.88 72 SER A CA 1
ATOM 547 C C . SER A 1 72 ? 2.013 10.402 -4.191 1.00 81.88 72 SER A C 1
ATOM 549 O O . SER A 1 72 ? 1.170 10.267 -5.080 1.00 81.88 72 SER A O 1
ATOM 551 N N . TYR A 1 73 ? 3.304 10.605 -4.444 1.00 83.94 73 TYR A N 1
ATOM 552 C CA . TYR A 1 73 ? 3.900 10.572 -5.773 1.00 83.94 73 TYR A CA 1
ATOM 553 C C . TYR A 1 73 ? 4.923 9.441 -5.827 1.00 83.94 73 TYR A C 1
ATOM 555 O O . TYR A 1 73 ? 5.798 9.356 -4.965 1.00 83.94 73 TYR A O 1
ATOM 563 N N . LEU A 1 74 ? 4.810 8.574 -6.830 1.00 83.31 74 LEU A N 1
ATOM 564 C CA . LEU A 1 74 ? 5.701 7.438 -7.020 1.0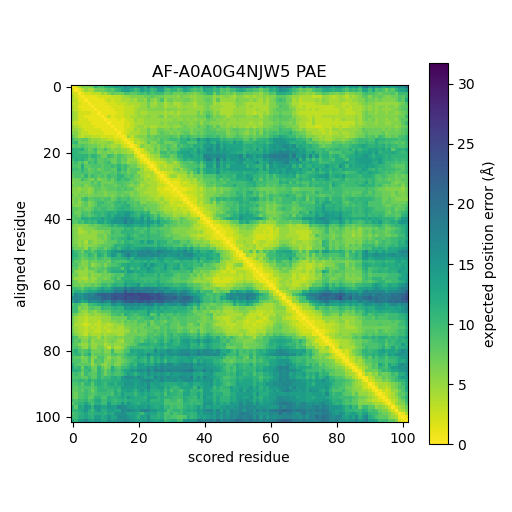0 83.31 74 LEU A CA 1
ATOM 565 C C . LEU A 1 74 ? 6.223 7.427 -8.452 1.00 83.31 74 LEU A C 1
ATOM 567 O O . LEU A 1 74 ? 5.459 7.339 -9.410 1.00 83.31 74 LEU A O 1
ATOM 571 N N . TYR A 1 75 ? 7.544 7.447 -8.577 1.00 82.88 75 TYR A N 1
ATOM 572 C CA . TYR A 1 75 ? 8.252 7.222 -9.828 1.00 82.88 75 TYR A CA 1
ATOM 573 C C . TYR A 1 75 ? 9.341 6.174 -9.598 1.00 82.88 75 TYR A C 1
ATOM 575 O O . TYR A 1 75 ? 10.048 6.217 -8.593 1.00 82.88 75 TYR A O 1
ATOM 583 N N . SER A 1 76 ? 9.479 5.230 -10.526 1.00 81.38 76 SER A N 1
ATOM 584 C CA . SER A 1 76 ? 10.535 4.220 -10.501 1.00 81.38 76 SER A CA 1
ATOM 585 C C . SER A 1 76 ? 11.040 3.964 -11.912 1.00 81.38 76 SER A C 1
ATOM 587 O O . SER A 1 76 ? 10.262 3.955 -12.863 1.00 81.38 76 SER A O 1
ATOM 589 N N . SER A 1 77 ? 12.347 3.744 -12.038 1.00 84.06 77 SER A N 1
ATOM 590 C CA . SER A 1 77 ? 12.990 3.353 -13.295 1.00 84.06 77 SER A CA 1
ATOM 591 C C . SER A 1 77 ? 12.670 1.912 -13.704 1.00 84.06 77 SER A C 1
ATOM 593 O O . SER A 1 77 ? 12.810 1.564 -14.874 1.00 84.06 77 SER A O 1
ATOM 595 N N . VAL A 1 78 ? 12.239 1.073 -12.757 1.00 82.44 78 VAL A N 1
ATOM 596 C CA . VAL A 1 78 ? 11.918 -0.342 -12.973 1.00 82.44 78 VAL A CA 1
ATOM 597 C C . VAL A 1 78 ? 10.396 -0.501 -13.085 1.00 82.44 78 VAL A C 1
ATOM 599 O O . VAL A 1 78 ? 9.664 0.142 -12.326 1.00 82.44 78 VAL A O 1
ATOM 602 N N . PRO A 1 79 ? 9.874 -1.345 -14.002 1.00 79.38 79 PRO A N 1
ATOM 603 C CA . PRO A 1 79 ? 8.437 -1.555 -14.155 1.00 79.38 79 PRO A CA 1
ATOM 604 C C . PRO A 1 79 ? 7.829 -2.249 -12.925 1.00 79.38 79 PRO A C 1
ATOM 606 O O . PRO A 1 79 ? 7.728 -3.468 -12.836 1.00 79.38 79 PRO A O 1
ATOM 609 N N . LEU A 1 80 ? 7.365 -1.436 -11.980 1.00 74.88 80 LEU A N 1
ATOM 610 C CA . LEU A 1 80 ? 6.771 -1.855 -10.711 1.00 74.88 80 LEU A CA 1
ATOM 611 C C . LEU A 1 80 ? 5.313 -2.342 -10.821 1.00 74.88 80 LEU A C 1
ATOM 613 O O . LEU A 1 80 ? 4.799 -2.983 -9.905 1.00 74.88 80 LEU A O 1
ATOM 617 N N . ARG A 1 81 ? 4.626 -2.056 -11.937 1.00 68.25 81 ARG A N 1
ATOM 618 C CA . ARG A 1 81 ? 3.180 -2.318 -12.101 1.00 68.25 81 ARG A CA 1
ATOM 619 C C . ARG A 1 81 ? 2.820 -3.802 -11.976 1.00 68.25 81 ARG A C 1
ATOM 621 O O . ARG A 1 81 ? 1.748 -4.113 -11.469 1.00 68.25 81 ARG A O 1
ATOM 628 N N . ALA A 1 82 ? 3.719 -4.702 -12.378 1.00 66.12 82 ALA A N 1
ATOM 629 C CA . ALA A 1 82 ? 3.511 -6.145 -12.251 1.00 66.12 82 ALA A CA 1
ATOM 630 C C . ALA A 1 82 ? 3.426 -6.606 -10.782 1.00 66.12 82 ALA A C 1
ATOM 632 O O . ALA A 1 82 ? 2.678 -7.529 -10.480 1.00 66.12 82 ALA A O 1
ATOM 633 N N . TYR A 1 83 ? 4.134 -5.927 -9.873 1.00 68.12 83 TYR A N 1
ATOM 634 C CA . TYR A 1 83 ? 4.225 -6.282 -8.451 1.00 68.12 83 TYR A CA 1
ATOM 635 C C . TYR A 1 83 ? 3.284 -5.459 -7.554 1.00 68.12 83 TYR A C 1
ATOM 637 O O . TYR A 1 83 ? 2.936 -5.892 -6.462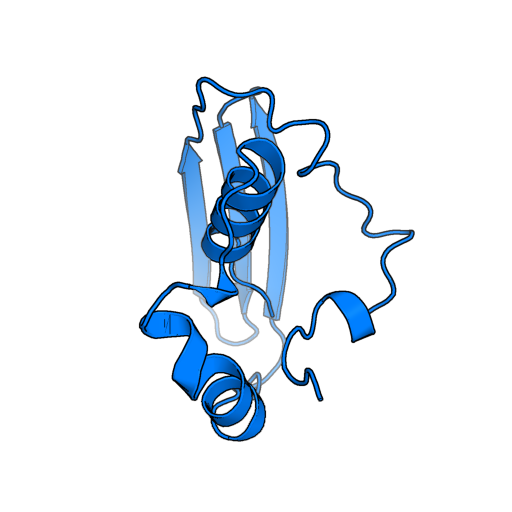 1.00 68.12 83 TYR A O 1
ATOM 645 N N . LEU A 1 84 ? 2.840 -4.286 -8.024 1.00 71.19 84 LEU A N 1
ATOM 646 C CA . LEU A 1 84 ? 1.897 -3.393 -7.331 1.00 71.19 84 LEU A CA 1
ATOM 647 C C . LEU A 1 84 ? 0.442 -3.535 -7.806 1.00 71.19 84 LEU A C 1
ATOM 649 O O . LEU A 1 84 ? -0.387 -2.672 -7.518 1.00 71.19 84 LEU A O 1
ATOM 653 N N . THR A 1 85 ? 0.113 -4.587 -8.562 1.00 67.94 85 THR A N 1
ATOM 654 C CA . THR A 1 85 ? -1.264 -4.785 -9.033 1.00 67.94 85 THR A CA 1
ATOM 655 C C . THR A 1 85 ? -2.189 -5.039 -7.833 1.00 67.94 85 THR A C 1
ATOM 657 O O . THR A 1 85 ? -1.959 -5.994 -7.088 1.00 67.94 85 THR A O 1
ATOM 660 N N . PRO A 1 86 ? -3.243 -4.226 -7.631 1.00 64.06 86 PRO A N 1
ATOM 661 C CA . PRO A 1 86 ? -4.165 -4.416 -6.521 1.00 64.06 86 PRO A CA 1
ATOM 662 C C . PRO A 1 86 ? -4.942 -5.722 -6.715 1.00 64.06 86 PRO A C 1
ATOM 664 O O . PRO A 1 86 ? -5.803 -5.832 -7.583 1.00 64.06 86 PRO A O 1
ATOM 667 N N . GLN A 1 87 ? -4.622 -6.727 -5.901 1.00 67.69 87 GLN A N 1
ATOM 668 C CA . GLN A 1 87 ? -5.298 -8.027 -5.876 1.00 67.69 87 GLN A CA 1
ATOM 669 C C . GLN A 1 87 ? -6.098 -8.204 -4.580 1.00 67.69 87 GLN A C 1
ATOM 671 O O . GLN A 1 87 ? -6.078 -9.276 -3.978 1.00 67.69 87 GLN A O 1
ATOM 676 N N . SER A 1 88 ? -6.801 -7.158 -4.131 1.00 65.69 88 SER A N 1
ATOM 677 C CA . SER A 1 88 ? -7.594 -7.195 -2.890 1.00 65.69 88 SER A CA 1
ATOM 678 C C . SER A 1 88 ? -8.607 -8.345 -2.862 1.00 65.69 88 SER A C 1
ATOM 680 O O . SER A 1 88 ? -8.860 -8.902 -1.802 1.00 65.69 88 SER A O 1
ATOM 682 N N . GLU A 1 89 ? -9.135 -8.744 -4.022 1.00 68.25 89 GLU A N 1
ATOM 683 C CA . GLU A 1 89 ? -10.078 -9.862 -4.163 1.00 68.25 89 GLU A CA 1
ATOM 684 C C . GLU A 1 89 ? -9.430 -11.249 -4.026 1.00 68.25 89 GLU A C 1
ATOM 686 O O . GLU A 1 89 ? -10.118 -12.225 -3.737 1.00 68.25 89 GLU A O 1
ATOM 691 N N . ARG A 1 90 ? -8.119 -11.366 -4.280 1.00 69.12 90 ARG A N 1
ATOM 692 C CA . ARG A 1 90 ? -7.418 -12.657 -4.420 1.00 69.12 90 ARG A CA 1
ATOM 693 C C . ARG A 1 90 ? -6.313 -12.885 -3.391 1.00 69.12 90 ARG A C 1
ATOM 695 O O . ARG A 1 90 ? -5.817 -14.004 -3.292 1.00 69.12 90 ARG A O 1
ATOM 702 N N . LEU A 1 91 ? -5.914 -11.860 -2.641 1.00 68.25 91 LEU A N 1
ATOM 703 C CA . LEU A 1 91 ? -4.864 -11.958 -1.630 1.00 68.25 91 LEU A CA 1
ATOM 704 C C . LEU A 1 91 ? -5.433 -12.499 -0.307 1.00 68.25 91 LEU A C 1
ATOM 706 O O . LEU A 1 91 ? -6.228 -11.812 0.337 1.00 68.25 91 LEU A O 1
ATOM 710 N N . PRO A 1 92 ? -5.022 -13.698 0.146 1.00 67.25 92 PRO A N 1
ATOM 711 C CA . PRO A 1 92 ? -5.423 -14.194 1.455 1.00 67.25 92 PRO A CA 1
ATOM 712 C C . PRO A 1 92 ? -4.821 -13.305 2.550 1.00 67.25 92 PRO A C 1
ATOM 714 O O . PRO A 1 92 ? -3.630 -12.989 2.517 1.00 67.25 92 PRO A O 1
ATOM 717 N N . LEU A 1 93 ? -5.627 -12.926 3.547 1.00 65.94 93 LEU A N 1
ATOM 718 C CA . LEU A 1 93 ? -5.227 -11.990 4.610 1.00 65.94 93 LEU A CA 1
ATOM 719 C C . LEU A 1 93 ? -3.931 -12.401 5.324 1.00 65.94 93 LEU A C 1
ATOM 721 O O . LEU A 1 93 ? -3.130 -11.541 5.676 1.00 65.94 93 LEU A O 1
ATOM 725 N N . SER A 1 94 ? -3.679 -13.703 5.474 1.00 65.38 94 SER A N 1
ATOM 726 C CA . SER A 1 94 ? -2.445 -14.236 6.063 1.00 65.38 94 SER A CA 1
ATOM 727 C C . SER A 1 94 ? -1.174 -13.769 5.345 1.00 65.38 94 SER A C 1
ATOM 729 O O . SER A 1 94 ? -0.169 -13.522 5.998 1.00 65.38 94 SER A O 1
ATOM 731 N N . THR A 1 95 ? -1.210 -13.569 4.025 1.00 64.56 95 THR A N 1
ATOM 732 C CA . THR A 1 95 ? -0.051 -13.062 3.258 1.00 64.56 95 THR A CA 1
ATOM 733 C C . THR A 1 95 ? 0.210 -11.571 3.477 1.00 64.56 95 THR A C 1
ATOM 735 O O . THR A 1 95 ? 1.337 -11.089 3.310 1.00 64.56 95 THR A O 1
ATOM 738 N N . LEU A 1 96 ? -0.808 -10.820 3.908 1.00 62.97 96 LEU A N 1
ATOM 739 C CA . LEU A 1 96 ? -0.654 -9.414 4.270 1.00 62.97 96 LEU A CA 1
ATOM 740 C C . LEU A 1 96 ? 0.044 -9.259 5.622 1.00 62.97 96 LEU A C 1
ATOM 742 O O . LEU A 1 96 ? 0.786 -8.295 5.804 1.00 62.97 96 LEU A O 1
ATOM 746 N N . PHE A 1 97 ? -0.112 -10.215 6.533 1.00 61.69 97 PHE A N 1
ATOM 747 C CA . PHE A 1 97 ? 0.591 -10.232 7.810 1.00 61.69 97 PHE A CA 1
ATOM 748 C C . PHE A 1 97 ? 1.927 -10.970 7.660 1.00 61.69 97 PHE A C 1
ATOM 750 O O . PHE A 1 97 ? 2.038 -12.160 7.929 1.00 61.69 97 PHE A O 1
ATOM 757 N N . GLN A 1 98 ? 2.975 -10.260 7.227 1.00 61.28 98 GLN A N 1
ATOM 758 C CA . GLN A 1 98 ? 4.354 -10.781 7.236 1.00 61.28 98 GLN A CA 1
ATOM 759 C C . GLN A 1 98 ? 4.935 -10.769 8.652 1.00 61.28 98 GLN A C 1
ATOM 761 O O . GLN A 1 98 ? 6.010 -10.228 8.877 1.00 61.28 98 GLN A O 1
ATOM 766 N N . SER A 1 99 ? 4.185 -11.283 9.620 1.00 59.47 99 SER A N 1
ATOM 767 C CA . SER A 1 99 ? 4.563 -11.251 11.029 1.00 59.47 99 SER A CA 1
ATOM 768 C C . SER A 1 99 ? 5.350 -12.483 11.452 1.00 59.47 99 SER A C 1
ATOM 770 O O . SER A 1 99 ? 6.152 -12.390 12.373 1.00 59.47 99 SER A O 1
ATOM 772 N N . TYR A 1 100 ? 5.184 -13.619 10.769 1.00 56.16 100 TYR A N 1
ATOM 773 C CA . TYR A 1 100 ? 5.890 -14.848 11.120 1.00 56.16 100 TYR A CA 1
ATOM 774 C C . TYR A 1 100 ? 6.464 -15.561 9.893 1.00 56.16 100 TYR A C 1
ATOM 776 O O . TYR A 1 100 ? 5.730 -15.959 8.988 1.00 56.16 100 TYR A O 1
ATOM 784 N N . LYS A 1 101 ? 7.791 -15.727 9.882 1.00 59.59 101 LYS A N 1
ATOM 785 C CA . LYS A 1 101 ? 8.513 -16.677 9.032 1.00 59.59 101 LYS A CA 1
ATOM 786 C C . LYS A 1 101 ? 9.313 -17.616 9.957 1.00 59.59 101 LYS A C 1
ATOM 788 O O . LYS A 1 101 ? 9.976 -17.082 10.849 1.00 59.59 101 LYS A O 1
ATOM 793 N N . PRO A 1 102 ? 9.195 -18.948 9.800 1.00 52.03 102 PRO A N 1
ATOM 794 C CA . PRO A 1 102 ? 9.933 -19.930 10.595 1.00 52.03 102 PRO A CA 1
ATOM 795 C C . PRO A 1 102 ? 11.425 -19.969 10.253 1.00 52.03 102 PRO A C 1
ATOM 797 O O . PRO A 1 102 ? 11.783 -19.587 9.114 1.00 52.03 102 PRO A O 1
#

Foldseek 3Di:
DDDPVNLLVVLVCVLVVNDPVPDPVVPCQLVCLVPPDDDDDQDKDKDKDDPDPFKIKIWIDGPPDDIDIDIDGDDDPTPSCVSPPDPVVPDDVVVVSPNDDD

pLDDT: mean 73.85, std 7.59, range [52.03, 84.06]

Secondary structure (DSSP, 8-state):
---HHHHHHHHHHHHHT--GGGSGGGTTHHHHHHH--PPP-S-EEEEEEEEETTEEEEEEEESSS-EEEEEEE---SS-GGGTS---TTT--HHHH-TT---

Solvent-accessible surface area (backbone atoms only — not comparable to full-atom values): 6572 Å² total; per-residue (Å²): 128,79,51,69,66,60,52,52,54,48,33,50,30,62,77,68,68,51,70,64,82,80,38,81,78,47,78,55,40,44,60,44,47,69,74,64,67,87,77,80,89,75,53,76,47,76,50,72,49,73,82,45,101,45,32,36,40,37,39,37,43,41,74,74,89,48,72,52,74,48,79,47,78,57,85,70,98,57,86,51,65,85,65,66,57,87,47,80,92,74,58,58,70,70,76,64,54,80,31,77,79,135

InterPro domains:
  IPR027539 Mitochondrial distribution and morphology protein 10 [PF12519] (1-101)
  IPR027539 Mitochondrial distribution and morphology protein 10 [PTHR28035] (1-101)

Sequence (102 aa):
MREFMDYVRGAFYEATGWNRESSYSSLNSTADALLNFETPLGLRLTLSSLASPNFATSYQLGSVGVVDGSISYLYSSVPLRAYLTPQSERLPLSTLFQSYKP

Radius of gyration: 15.52 Å; Cα contacts (8 Å, |Δi|>4): 95; chains: 1; bounding box: 35×34×34 Å

Organism: Verticillium longisporum (NCBI:txid100787)

Nearest PDB structures (foldseek):
  7bty-assembly1_L  TM=8.936E-01  e=3.241E-04  Saccharomyces cerevisiae
  8bvc-assembly1_A  TM=7.434E-01  e=1.165E+00  Metridium senile
  5z5p-assembly1_A  TM=5.287E-01  e=4.610E+00  Canavalia ensiformis

Mean predicted aligned er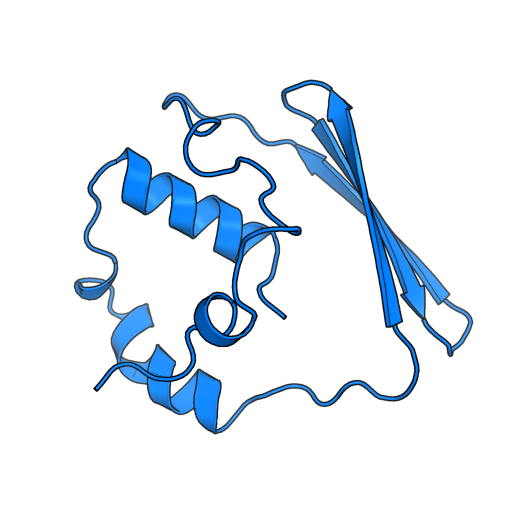ror: 9.02 Å